Protein AF-F7UWK6-F1 (afdb_monomer)

Structure (mmCIF, N/CA/C/O backbone):
data_AF-F7UWK6-F1
#
_entry.id   AF-F7UWK6-F1
#
loop_
_atom_site.group_PDB
_atom_site.id
_atom_site.type_symbol
_atom_site.label_atom_id
_atom_site.label_alt_id
_atom_site.label_comp_id
_atom_site.label_asym_id
_atom_site.label_entity_id
_atom_site.label_seq_id
_atom_site.pdbx_PDB_ins_code
_atom_site.Cartn_x
_atom_site.Cartn_y
_atom_site.Cartn_z
_atom_site.occupancy
_atom_site.B_iso_or_equiv
_atom_site.auth_seq_id
_atom_site.auth_comp_id
_atom_site.auth_asym_id
_atom_site.auth_atom_id
_atom_site.pdbx_PDB_model_num
ATOM 1 N N . MET A 1 1 ? -4.252 10.722 0.947 1.00 64.25 1 MET A N 1
ATOM 2 C CA . MET A 1 1 ? -5.265 10.725 -0.145 1.00 64.25 1 MET A CA 1
ATOM 3 C C . MET A 1 1 ? -5.080 9.574 -1.149 1.00 64.25 1 MET A C 1
ATOM 5 O O . MET A 1 1 ? -6.068 8.918 -1.461 1.00 64.25 1 MET A O 1
ATOM 9 N N . LEU A 1 2 ? -3.853 9.268 -1.605 1.00 82.62 2 LEU A N 1
ATOM 10 C CA . LEU A 1 2 ? -3.599 8.208 -2.602 1.00 82.62 2 LEU A CA 1
ATOM 11 C C . LEU A 1 2 ? -3.843 6.782 -2.069 1.00 82.62 2 LEU A C 1
ATOM 13 O O . LEU A 1 2 ? -4.612 6.039 -2.662 1.00 82.62 2 LEU A O 1
ATOM 17 N N . ILE A 1 3 ? -3.315 6.452 -0.884 1.00 88.56 3 ILE A N 1
ATOM 18 C CA . ILE A 1 3 ? -3.488 5.136 -0.229 1.00 88.56 3 ILE A CA 1
ATOM 19 C C . ILE A 1 3 ? -4.971 4.771 -0.057 1.00 88.56 3 ILE A C 1
ATOM 21 O O . ILE A 1 3 ? -5.397 3.671 -0.405 1.00 88.56 3 ILE A O 1
ATOM 25 N N . ARG A 1 4 ? -5.781 5.721 0.428 1.00 92.12 4 ARG A N 1
ATOM 26 C CA . ARG A 1 4 ? -7.226 5.524 0.605 1.00 92.12 4 ARG A CA 1
ATOM 27 C C . ARG A 1 4 ? -7.916 5.219 -0.722 1.00 92.12 4 ARG A C 1
ATOM 29 O O . ARG A 1 4 ? -8.754 4.327 -0.783 1.00 92.12 4 ARG A O 1
ATOM 36 N N . ARG A 1 5 ? -7.574 5.962 -1.779 1.00 90.75 5 ARG A N 1
ATOM 37 C CA . ARG A 1 5 ? -8.120 5.738 -3.122 1.00 90.75 5 ARG A CA 1
ATOM 38 C C . ARG A 1 5 ? -7.736 4.351 -3.637 1.00 90.75 5 ARG A C 1
ATOM 40 O O . ARG A 1 5 ? -8.615 3.629 -4.088 1.00 90.75 5 ARG A O 1
ATOM 47 N N . SER A 1 6 ? -6.472 3.960 -3.495 1.00 91.00 6 SER A N 1
ATOM 48 C CA . SER A 1 6 ? -5.976 2.633 -3.870 1.00 91.00 6 SER A CA 1
ATOM 49 C C . SER A 1 6 ? -6.747 1.513 -3.167 1.00 91.00 6 SER A C 1
ATOM 51 O O . SER A 1 6 ? -7.257 0.614 -3.830 1.00 91.00 6 SER A O 1
ATOM 53 N N . ARG A 1 7 ? -6.945 1.611 -1.846 1.00 93.94 7 ARG A N 1
ATOM 54 C CA . ARG A 1 7 ? -7.748 0.641 -1.085 1.00 93.94 7 ARG A CA 1
ATOM 55 C C . ARG A 1 7 ? -9.182 0.524 -1.611 1.00 93.94 7 ARG A C 1
ATOM 57 O O . ARG A 1 7 ? -9.702 -0.580 -1.745 1.00 93.94 7 ARG A O 1
ATOM 64 N N . LEU A 1 8 ? -9.825 1.657 -1.896 1.00 94.06 8 LEU A N 1
ATOM 65 C CA . LEU A 1 8 ? -11.197 1.675 -2.408 1.00 94.06 8 LEU A CA 1
ATOM 66 C C . LEU A 1 8 ? -11.296 1.104 -3.829 1.00 94.06 8 LEU A C 1
ATOM 68 O O . LEU A 1 8 ? -12.274 0.423 -4.124 1.00 94.06 8 LEU A O 1
ATOM 72 N N . ASN A 1 9 ? -10.293 1.341 -4.677 1.00 93.31 9 ASN A N 1
ATOM 73 C CA . ASN A 1 9 ? -10.216 0.774 -6.027 1.00 93.31 9 ASN A CA 1
ATOM 74 C C . ASN A 1 9 ? -10.047 -0.750 -6.004 1.00 93.31 9 ASN A C 1
ATOM 76 O O . ASN A 1 9 ? -10.593 -1.433 -6.861 1.00 93.31 9 ASN A O 1
ATOM 80 N N . LEU A 1 10 ? -9.358 -1.279 -4.991 1.00 93.25 10 LEU A N 1
ATOM 81 C CA . LEU A 1 10 ? -9.261 -2.718 -4.731 1.00 93.25 10 LEU A CA 1
ATOM 82 C C . LEU A 1 10 ? -10.560 -3.322 -4.153 1.00 93.25 10 LEU A C 1
ATOM 84 O O . LEU A 1 10 ? -10.620 -4.517 -3.893 1.00 93.25 10 LEU A O 1
ATOM 88 N N . GLY A 1 11 ? -11.600 -2.512 -3.920 1.00 96.00 11 GLY A N 1
ATOM 89 C CA . GLY A 1 11 ? -12.905 -2.965 -3.428 1.00 96.00 11 GLY A CA 1
ATOM 90 C C . GLY A 1 11 ? -13.050 -2.999 -1.903 1.00 96.00 11 GLY A C 1
ATOM 91 O O . GLY A 1 11 ? -14.152 -3.211 -1.394 1.00 96.00 11 GLY A O 1
ATOM 92 N N . TYR A 1 12 ? -11.992 -2.714 -1.142 1.00 95.94 12 TYR A N 1
ATOM 93 C CA . TYR A 1 12 ? -12.043 -2.763 0.319 1.00 95.94 12 TYR A CA 1
ATOM 94 C C . TYR A 1 12 ? -12.680 -1.499 0.895 1.00 95.94 12 TYR A C 1
ATOM 96 O O . TYR A 1 12 ? -12.050 -0.445 0.984 1.00 95.94 12 TYR A O 1
ATOM 104 N N . ARG A 1 13 ? -13.937 -1.588 1.342 1.00 94.50 13 ARG A N 1
ATOM 105 C CA . ARG A 1 13 ? -14.641 -0.457 1.980 1.00 94.50 13 ARG A CA 1
ATOM 106 C C . ARG A 1 13 ? -14.220 -0.247 3.433 1.00 94.50 13 ARG A C 1
ATOM 108 O O . ARG A 1 13 ? -14.048 0.904 3.845 1.00 94.50 13 ARG A O 1
ATOM 115 N N . LYS A 1 14 ? -13.999 -1.333 4.177 1.00 95.44 14 LYS A N 1
ATOM 116 C CA . LYS A 1 14 ? -13.558 -1.310 5.579 1.00 95.44 14 LYS A CA 1
ATOM 117 C C . LYS A 1 14 ? -12.037 -1.408 5.676 1.00 95.44 14 LYS A C 1
ATOM 119 O O . LYS A 1 14 ? -11.399 -2.066 4.856 1.00 95.44 14 LYS A O 1
ATOM 124 N N . ALA A 1 15 ? -11.466 -0.739 6.675 1.00 95.00 15 ALA A N 1
ATOM 125 C CA . ALA A 1 15 ? -10.030 -0.791 6.933 1.00 95.00 15 ALA A CA 1
ATOM 126 C C . ALA A 1 15 ? -9.616 -2.169 7.463 1.00 95.00 15 ALA A C 1
ATOM 128 O O . ALA A 1 15 ? -8.577 -2.684 7.068 1.00 95.00 15 ALA A O 1
ATOM 129 N N . GLU A 1 16 ? -10.453 -2.782 8.303 1.00 96.56 16 GLU A N 1
ATOM 130 C CA . GLU A 1 16 ? -10.223 -4.101 8.895 1.00 96.56 16 GLU A CA 1
ATOM 131 C C . GLU A 1 16 ? -10.037 -5.197 7.841 1.00 96.56 16 GLU A C 1
ATOM 133 O O . GLU A 1 16 ? -9.142 -6.030 7.966 1.00 96.56 16 GLU A O 1
ATOM 138 N N . ASP A 1 17 ? -10.855 -5.179 6.790 1.00 97.50 17 ASP A N 1
ATOM 139 C CA . ASP A 1 17 ? -10.777 -6.170 5.715 1.00 97.50 17 ASP A CA 1
ATOM 140 C C . ASP A 1 17 ? -9.486 -5.989 4.910 1.00 97.50 17 ASP A C 1
ATOM 142 O O . ASP A 1 17 ? -8.818 -6.959 4.560 1.00 97.50 17 ASP A O 1
ATOM 146 N N . PHE A 1 18 ? -9.096 -4.734 4.678 1.00 97.19 18 PHE A N 1
ATOM 147 C CA . PHE A 1 18 ? -7.875 -4.417 3.952 1.00 97.19 18 PHE A CA 1
ATOM 148 C C . PHE A 1 18 ? -6.612 -4.831 4.707 1.00 97.19 18 PHE A C 1
ATOM 150 O O . PHE A 1 18 ? -5.727 -5.429 4.105 1.00 97.19 18 PHE A O 1
ATOM 157 N N . VAL A 1 19 ? -6.514 -4.541 6.011 1.00 97.00 19 VAL A N 1
ATOM 158 C CA . VAL A 1 19 ? -5.315 -4.907 6.786 1.00 97.00 19 VAL A CA 1
ATOM 159 C C . VAL A 1 19 ? -5.147 -6.422 6.888 1.00 97.00 19 VAL A C 1
ATOM 161 O O . VAL A 1 19 ? -4.031 -6.912 6.760 1.00 97.00 19 VAL A O 1
ATOM 164 N N . LYS A 1 20 ? -6.251 -7.172 7.013 1.00 97.44 20 LYS A N 1
ATOM 165 C CA . LYS A 1 20 ? -6.227 -8.642 6.986 1.00 97.44 20 LYS A CA 1
ATOM 166 C C . LYS A 1 20 ? -5.790 -9.182 5.627 1.00 97.44 20 LYS A C 1
ATOM 168 O O . LYS A 1 20 ? -4.987 -10.106 5.564 1.00 97.44 20 LYS A O 1
ATOM 173 N N . ALA A 1 21 ? -6.307 -8.607 4.542 1.00 97.00 21 ALA A N 1
ATOM 174 C CA . ALA A 1 21 ? -5.907 -8.997 3.195 1.00 97.00 21 ALA A CA 1
ATOM 175 C C . ALA A 1 21 ? -4.424 -8.700 2.937 1.00 97.00 21 ALA A C 1
ATOM 177 O O . ALA A 1 21 ? -3.716 -9.550 2.411 1.00 97.00 21 ALA A O 1
ATOM 178 N N . MET A 1 22 ? -3.940 -7.529 3.358 1.00 97.00 22 MET A N 1
ATOM 179 C CA . MET A 1 22 ? -2.531 -7.153 3.241 1.00 97.00 22 MET A CA 1
ATOM 180 C C . MET A 1 22 ? -1.625 -8.133 3.987 1.00 97.00 22 MET A C 1
ATOM 182 O O . MET A 1 22 ? -0.645 -8.603 3.412 1.00 97.00 22 MET A O 1
ATOM 186 N N . GLU A 1 23 ? -1.972 -8.491 5.221 1.00 97.81 23 GLU A N 1
ATOM 187 C CA . GLU A 1 23 ? -1.229 -9.482 5.999 1.00 97.81 23 GLU A CA 1
ATOM 188 C C . GLU A 1 23 ? -1.227 -10.853 5.310 1.00 97.81 23 GLU A C 1
ATOM 190 O O . GLU A 1 23 ? -0.180 -11.481 5.198 1.00 97.81 23 GLU A O 1
ATOM 195 N N . HIS A 1 24 ? -2.365 -11.286 4.764 1.00 97.25 24 HIS A N 1
ATOM 196 C CA . HIS A 1 24 ? -2.469 -12.566 4.066 1.00 97.25 24 HIS A CA 1
ATOM 197 C C . HIS A 1 24 ? -1.669 -12.616 2.754 1.00 97.25 24 HIS A C 1
ATOM 199 O O . HIS A 1 24 ? -1.035 -13.624 2.457 1.00 97.25 24 HIS A O 1
ATOM 205 N N . VAL A 1 25 ? -1.695 -11.538 1.967 1.00 95.81 25 VAL A N 1
ATOM 206 C CA . VAL A 1 25 ? -1.067 -11.483 0.636 1.00 95.81 25 VAL A CA 1
ATOM 207 C C . VAL A 1 25 ? 0.430 -11.193 0.723 1.00 95.81 25 VAL A C 1
ATOM 209 O O . VAL A 1 25 ? 1.208 -11.717 -0.067 1.00 95.81 25 VAL A O 1
ATOM 212 N N . THR A 1 26 ? 0.841 -10.340 1.662 1.00 95.94 26 THR A N 1
ATOM 213 C CA . THR A 1 26 ? 2.208 -9.791 1.704 1.00 95.94 26 THR A CA 1
ATOM 214 C C . THR A 1 26 ? 3.002 -10.219 2.936 1.00 95.94 26 THR A C 1
ATOM 216 O O . THR A 1 26 ? 4.207 -9.994 2.991 1.00 95.94 26 THR A O 1
ATOM 219 N N . GLY A 1 27 ? 2.343 -10.784 3.953 1.00 96.12 27 GLY A N 1
ATOM 220 C CA . GLY A 1 27 ? 2.936 -11.037 5.268 1.00 96.12 27 GLY A CA 1
ATOM 221 C C . GLY A 1 27 ? 3.143 -9.776 6.117 1.00 96.12 27 GLY A C 1
ATOM 222 O O . GLY A 1 27 ? 3.584 -9.876 7.261 1.00 96.12 27 GLY A O 1
ATOM 223 N N . PHE A 1 28 ? 2.838 -8.582 5.597 1.00 96.56 28 PHE A N 1
ATOM 224 C CA . PHE A 1 28 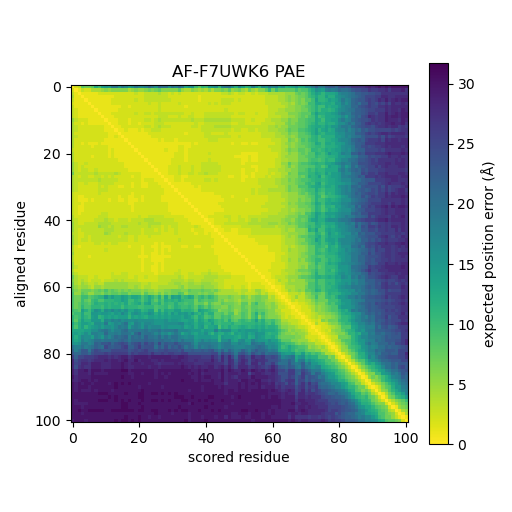? 3.000 -7.331 6.331 1.00 96.56 28 PHE A CA 1
ATOM 225 C C . PHE A 1 28 ? 1.775 -7.037 7.201 1.00 96.56 28 PHE A C 1
ATOM 227 O O . PHE A 1 28 ? 0.681 -6.777 6.698 1.00 96.56 28 PHE A O 1
ATOM 234 N N . SER A 1 29 ? 1.979 -7.032 8.517 1.00 96.88 29 SER A N 1
ATOM 235 C CA . SER A 1 29 ? 0.935 -6.725 9.493 1.00 96.88 29 SER A CA 1
ATOM 236 C C . SER A 1 29 ? 0.920 -5.235 9.843 1.00 96.88 29 SER A C 1
ATOM 238 O O . SER A 1 29 ? 1.957 -4.630 10.132 1.00 96.88 29 SER A O 1
ATOM 240 N N . ILE A 1 30 ? -0.267 -4.626 9.843 1.00 95.94 30 ILE A N 1
ATOM 241 C CA . ILE A 1 30 ? -0.474 -3.230 10.242 1.00 95.94 30 ILE A CA 1
ATOM 242 C C . ILE A 1 30 ? -1.815 -3.061 10.952 1.00 95.94 30 ILE A C 1
ATOM 244 O O . ILE A 1 30 ? -2.829 -3.638 10.565 1.00 95.94 30 ILE A O 1
ATOM 248 N N . SER A 1 31 ? -1.850 -2.220 11.986 1.00 97.12 31 SER A N 1
ATOM 249 C CA . SER A 1 31 ? -3.108 -1.894 12.656 1.00 97.12 31 SER A CA 1
ATOM 250 C C . SER A 1 31 ? -3.986 -0.971 11.805 1.00 97.12 31 SER A C 1
ATOM 252 O O . SER A 1 31 ? -3.497 -0.088 11.094 1.00 97.12 31 SER A O 1
ATOM 254 N N . LYS A 1 32 ? -5.310 -1.109 11.941 1.00 96.25 32 LYS A N 1
ATOM 255 C CA . LYS A 1 32 ? -6.281 -0.220 11.280 1.00 96.25 32 LYS A CA 1
ATOM 256 C C . LYS A 1 32 ? -6.057 1.262 11.598 1.00 96.25 32 LYS A C 1
ATOM 258 O O . LYS A 1 32 ? -6.202 2.107 10.722 1.00 96.25 32 LYS A O 1
ATOM 263 N N . ASP A 1 33 ? -5.646 1.574 12.826 1.00 96.69 33 ASP A N 1
ATOM 264 C CA . ASP A 1 33 ? -5.407 2.953 13.254 1.00 96.69 33 ASP A CA 1
ATOM 265 C C . ASP A 1 33 ? -4.179 3.536 12.556 1.00 96.69 33 ASP A C 1
ATOM 267 O O . ASP A 1 33 ? -4.201 4.680 12.103 1.00 96.69 33 ASP A O 1
ATOM 271 N N . SER A 1 34 ? -3.121 2.731 12.402 1.00 96.00 34 SER A N 1
ATOM 272 C CA . SER A 1 34 ? -1.951 3.116 11.611 1.00 96.00 34 SER A CA 1
ATOM 273 C C . SER A 1 34 ? -2.326 3.323 10.147 1.00 96.00 34 SER A C 1
ATOM 275 O O . SER A 1 34 ? -1.956 4.346 9.577 1.00 96.00 34 SER A O 1
ATOM 277 N N . LEU A 1 35 ? -3.137 2.436 9.557 1.00 96.06 35 LEU A N 1
ATOM 278 C CA . LEU A 1 35 ? -3.648 2.634 8.200 1.00 96.06 35 LEU A CA 1
ATOM 279 C C . LEU A 1 35 ? -4.419 3.958 8.070 1.00 96.06 35 LEU A C 1
ATOM 281 O O . LEU A 1 35 ? -4.169 4.716 7.136 1.00 96.06 35 LEU A O 1
ATOM 285 N N . TYR A 1 36 ? -5.309 4.291 9.008 1.00 95.50 36 TYR A N 1
ATOM 286 C CA . TYR A 1 36 ? -6.039 5.562 8.966 1.00 95.50 36 TYR A CA 1
ATOM 287 C C . TYR A 1 36 ? -5.128 6.787 9.092 1.00 95.50 36 TYR A C 1
ATOM 289 O O . TYR A 1 36 ? -5.336 7.791 8.399 1.00 95.50 36 TYR A O 1
ATOM 297 N N . ARG A 1 37 ? -4.092 6.724 9.936 1.00 95.25 37 ARG A N 1
ATOM 298 C CA . ARG A 1 37 ? -3.086 7.793 10.019 1.00 95.25 37 ARG A CA 1
ATOM 299 C C . ARG A 1 37 ? -2.323 7.955 8.704 1.00 95.25 37 ARG A C 1
ATOM 301 O O . ARG A 1 37 ? -2.145 9.086 8.259 1.00 95.25 37 ARG A O 1
ATOM 308 N N . LEU A 1 38 ? -1.952 6.854 8.049 1.00 93.69 38 LEU A N 1
ATOM 309 C CA . LEU A 1 38 ? -1.330 6.874 6.720 1.00 93.69 38 LEU A CA 1
ATOM 310 C C . LEU A 1 38 ? -2.277 7.460 5.656 1.00 93.69 38 LEU A C 1
ATOM 312 O O . LEU A 1 38 ? -1.884 8.327 4.878 1.00 93.69 38 LEU A O 1
ATOM 316 N N . GLU A 1 39 ? -3.553 7.060 5.641 1.00 92.88 39 GLU A N 1
ATOM 317 C CA . GLU A 1 39 ? -4.547 7.560 4.675 1.00 92.88 39 GLU A CA 1
ATOM 318 C C . GLU A 1 39 ? -4.747 9.082 4.750 1.00 92.88 39 GLU A C 1
ATOM 320 O O . GLU A 1 39 ? -4.918 9.742 3.713 1.00 92.88 39 GLU A O 1
ATOM 325 N N . THR A 1 40 ? -4.725 9.613 5.976 1.00 92.81 40 THR A N 1
ATOM 326 C CA . THR A 1 40 ? -4.915 11.036 6.303 1.00 92.81 40 THR A CA 1
ATOM 327 C C . THR A 1 40 ? -3.627 11.858 6.237 1.00 92.81 40 THR A C 1
ATOM 329 O O . THR A 1 40 ? -3.690 13.072 6.396 1.00 92.81 40 THR A O 1
ATOM 332 N N . GLY A 1 41 ? -2.475 11.228 5.978 1.00 89.50 41 GLY A N 1
ATOM 333 C CA . GLY A 1 41 ? -1.174 11.903 5.925 1.00 89.50 41 GLY A CA 1
ATOM 334 C C . GLY A 1 41 ? -0.617 12.306 7.295 1.00 89.50 41 GLY A C 1
ATOM 335 O O . GLY A 1 41 ? 0.333 13.073 7.363 1.00 89.50 41 GLY A O 1
ATOM 336 N N . LYS A 1 42 ? -1.189 11.793 8.391 1.00 92.94 42 LYS A N 1
ATOM 337 C CA . LYS A 1 42 ? -0.720 12.038 9.767 1.00 92.94 42 LYS A CA 1
ATOM 338 C C . LYS A 1 42 ? 0.460 11.153 10.174 1.00 92.94 42 LYS A C 1
ATOM 340 O O . LYS A 1 42 ? 0.994 11.308 11.266 1.00 92.94 42 LYS A O 1
ATOM 345 N N . GLN A 1 43 ? 0.822 10.189 9.336 1.00 92.44 43 GLN A N 1
ATOM 346 C CA . GLN A 1 43 ? 1.936 9.278 9.552 1.00 92.44 43 GLN A CA 1
ATOM 347 C C . GLN A 1 43 ? 2.675 9.077 8.230 1.00 92.44 43 GLN A C 1
ATOM 349 O O . GLN A 1 43 ? 2.043 8.939 7.181 1.00 92.44 43 GLN A O 1
ATOM 354 N N . THR A 1 44 ? 4.004 9.041 8.294 1.00 90.50 44 THR A N 1
ATOM 355 C CA . THR A 1 44 ? 4.857 8.718 7.147 1.00 90.50 44 THR A CA 1
ATOM 356 C C . THR A 1 44 ? 4.855 7.202 6.913 1.00 90.50 44 THR A C 1
ATOM 358 O O . THR A 1 44 ? 5.065 6.448 7.870 1.00 90.50 44 THR A O 1
ATOM 361 N N . PRO A 1 45 ? 4.606 6.722 5.680 1.00 90.12 45 PRO A N 1
ATOM 362 C CA . PRO A 1 45 ? 4.677 5.299 5.362 1.00 90.12 45 PRO A CA 1
ATOM 363 C C . PRO A 1 45 ? 6.112 4.779 5.469 1.00 90.12 45 PRO A C 1
ATOM 365 O O . PRO A 1 45 ? 7.057 5.429 5.030 1.00 90.12 45 PRO A O 1
ATOM 368 N N . SER A 1 46 ? 6.271 3.587 6.042 1.00 91.56 46 SER A N 1
ATOM 369 C CA . SER A 1 46 ? 7.550 2.877 6.019 1.00 91.56 46 SER A CA 1
ATOM 370 C C . SER A 1 46 ? 7.795 2.244 4.648 1.00 91.56 46 SER A C 1
ATOM 372 O O . SER A 1 46 ? 6.855 1.992 3.892 1.00 91.56 46 SER A O 1
ATOM 374 N N . VAL A 1 47 ? 9.054 1.916 4.348 1.00 89.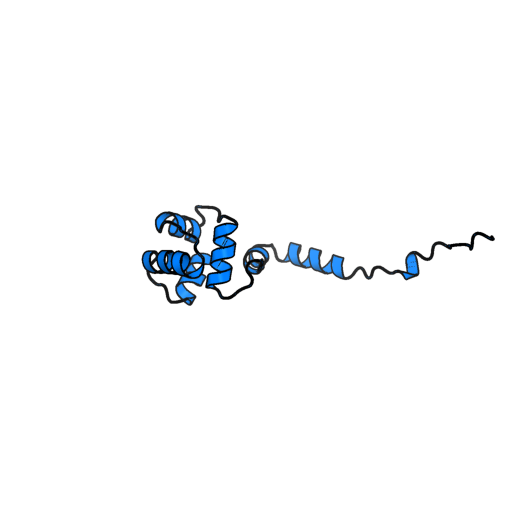69 47 VAL A N 1
ATOM 375 C CA . VAL A 1 47 ? 9.426 1.204 3.112 1.00 89.69 47 VAL A CA 1
ATOM 376 C C . VAL A 1 47 ? 8.678 -0.127 2.988 1.00 89.69 47 VAL A C 1
ATOM 378 O O . VAL A 1 47 ? 8.106 -0.406 1.940 1.00 89.69 47 VAL A O 1
ATOM 381 N N . ASN A 1 48 ? 8.578 -0.898 4.075 1.00 92.88 48 ASN A N 1
ATOM 382 C CA . ASN A 1 48 ? 7.850 -2.172 4.077 1.00 92.88 48 ASN A CA 1
ATOM 383 C C . ASN A 1 48 ? 6.363 -1.997 3.740 1.00 92.88 48 ASN A C 1
ATOM 385 O O . ASN A 1 48 ? 5.807 -2.800 2.997 1.00 92.88 48 ASN A O 1
ATOM 389 N N . PHE A 1 49 ? 5.727 -0.929 4.236 1.00 93.56 49 PHE A N 1
ATOM 390 C CA . PHE A 1 49 ? 4.346 -0.619 3.871 1.00 93.56 49 PHE A CA 1
ATOM 391 C C . PHE A 1 49 ? 4.224 -0.257 2.386 1.00 93.56 49 PHE A C 1
ATOM 393 O O . PHE A 1 49 ? 3.285 -0.702 1.732 1.00 93.56 49 PHE A O 1
ATOM 400 N N . MET A 1 50 ? 5.160 0.527 1.841 1.00 91.62 50 MET A N 1
ATOM 401 C CA . MET A 1 50 ? 5.154 0.881 0.415 1.00 91.62 50 MET A CA 1
ATOM 402 C C . MET A 1 50 ? 5.301 -0.361 -0.472 1.00 91.62 50 MET A C 1
ATOM 404 O O . MET A 1 50 ? 4.516 -0.541 -1.398 1.00 91.62 50 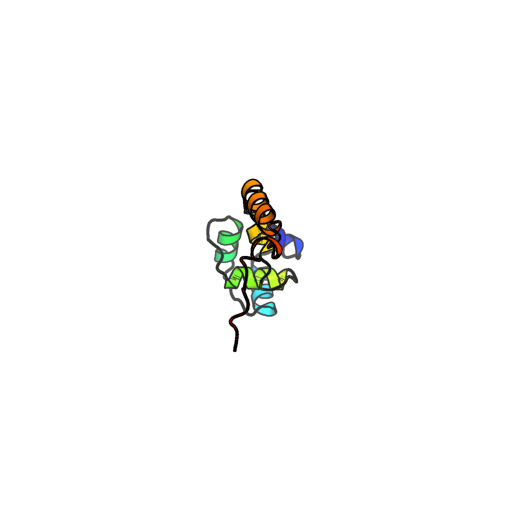MET A O 1
ATOM 408 N N . ILE A 1 51 ? 6.219 -1.266 -0.127 1.00 92.62 51 ILE A N 1
ATOM 409 C CA . ILE A 1 51 ? 6.391 -2.549 -0.822 1.00 92.62 51 ILE A CA 1
ATOM 410 C C . ILE A 1 51 ? 5.108 -3.387 -0.747 1.00 92.62 51 ILE A C 1
ATOM 412 O O . ILE A 1 51 ? 4.626 -3.873 -1.769 1.00 92.62 51 ILE A O 1
ATOM 416 N N . ALA A 1 52 ? 4.516 -3.524 0.444 1.00 94.38 52 ALA A N 1
ATOM 417 C CA . ALA A 1 52 ? 3.271 -4.268 0.621 1.00 94.38 52 ALA A CA 1
ATOM 418 C C . ALA A 1 52 ? 2.120 -3.664 -0.204 1.00 94.38 52 ALA A C 1
ATOM 420 O O . ALA A 1 52 ? 1.353 -4.391 -0.831 1.00 94.38 52 ALA A O 1
ATOM 421 N N . MET A 1 53 ? 2.018 -2.333 -0.259 1.00 92.69 53 MET A N 1
ATOM 422 C CA . MET A 1 53 ? 1.046 -1.641 -1.108 1.00 92.69 53 MET A CA 1
ATOM 423 C C . MET A 1 53 ? 1.263 -1.925 -2.595 1.00 92.69 53 MET A C 1
ATOM 425 O O . MET A 1 53 ? 0.284 -2.168 -3.297 1.00 92.69 53 MET A O 1
ATOM 429 N N . ASN A 1 54 ? 2.510 -1.925 -3.070 1.00 92.25 54 ASN A N 1
ATOM 430 C CA . ASN A 1 54 ? 2.824 -2.241 -4.463 1.00 92.25 54 ASN A CA 1
ATOM 431 C C . ASN A 1 54 ? 2.389 -3.666 -4.820 1.00 92.25 54 ASN A C 1
ATOM 433 O O . ASN A 1 54 ? 1.699 -3.861 -5.818 1.00 92.25 54 ASN A O 1
ATOM 437 N N . ILE A 1 55 ? 2.687 -4.641 -3.957 1.00 93.56 55 ILE A N 1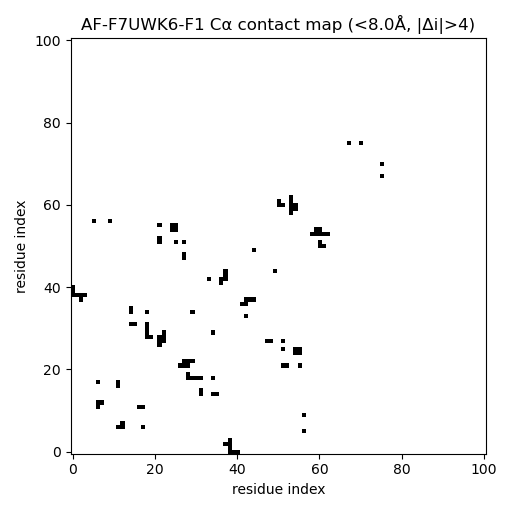
ATOM 438 C CA . ILE A 1 55 ? 2.250 -6.032 -4.145 1.00 93.56 55 ILE A CA 1
ATOM 439 C C . ILE A 1 55 ? 0.716 -6.117 -4.185 1.00 93.56 55 ILE A C 1
ATOM 441 O O . ILE A 1 55 ? 0.157 -6.743 -5.082 1.00 93.56 55 ILE A O 1
ATOM 445 N N . MET A 1 56 ? 0.018 -5.435 -3.270 1.00 93.69 56 MET A N 1
ATOM 446 C CA . MET A 1 56 ? -1.454 -5.384 -3.252 1.00 93.69 56 MET A CA 1
ATOM 447 C C . MET A 1 56 ? -2.056 -4.775 -4.526 1.00 93.69 56 MET A C 1
ATOM 449 O O . MET A 1 56 ? -3.189 -5.093 -4.882 1.00 93.69 56 MET A O 1
ATOM 453 N N . LEU A 1 57 ? -1.319 -3.893 -5.202 1.00 91.19 57 LEU A N 1
ATOM 454 C CA . LEU A 1 57 ? -1.712 -3.260 -6.461 1.00 91.19 57 LEU A CA 1
ATOM 455 C C . LEU A 1 57 ? -1.241 -4.032 -7.698 1.00 91.19 57 LEU A C 1
ATOM 457 O O . LEU A 1 57 ? -1.455 -3.562 -8.814 1.00 91.19 57 LEU A O 1
ATOM 461 N N . ASN A 1 58 ? -0.640 -5.210 -7.508 1.00 91.50 58 ASN A N 1
ATOM 462 C CA . ASN A 1 58 ? -0.042 -6.015 -8.569 1.00 91.50 58 ASN A CA 1
ATOM 463 C C . ASN A 1 58 ? 1.044 -5.249 -9.356 1.00 91.50 58 ASN A C 1
ATOM 465 O O . ASN A 1 58 ? 1.160 -5.380 -10.574 1.00 91.50 58 ASN A O 1
ATOM 469 N N . LEU A 1 59 ? 1.813 -4.421 -8.644 1.00 89.81 59 LEU A N 1
ATOM 470 C CA . LEU A 1 59 ? 2.964 -3.670 -9.145 1.00 89.81 59 LEU A CA 1
ATOM 471 C C . LEU A 1 59 ? 4.274 -4.337 -8.708 1.00 89.81 59 LEU A C 1
ATOM 473 O O . LEU A 1 59 ? 4.296 -5.175 -7.803 1.00 89.81 59 LEU A O 1
ATOM 477 N N . SER A 1 60 ? 5.391 -3.929 -9.321 1.00 91.00 60 SER A N 1
ATOM 478 C CA . SER A 1 60 ? 6.716 -4.345 -8.848 1.00 91.00 60 SER A CA 1
ATOM 479 C C . SER A 1 60 ? 6.933 -3.876 -7.399 1.00 91.00 60 SER A C 1
ATOM 481 O O . SER A 1 60 ? 6.622 -2.726 -7.087 1.00 91.00 60 SER A O 1
ATOM 483 N N . PRO A 1 61 ? 7.532 -4.689 -6.508 1.00 86.94 61 PRO A N 1
ATOM 484 C CA . PRO A 1 61 ? 7.920 -4.251 -5.164 1.00 86.94 61 PRO A CA 1
ATOM 485 C C . PRO A 1 61 ? 8.754 -2.963 -5.157 1.00 86.94 61 PRO A C 1
ATOM 487 O O . PRO A 1 61 ? 8.635 -2.156 -4.239 1.00 86.94 61 PRO A O 1
ATOM 490 N N . THR A 1 62 ? 9.562 -2.763 -6.200 1.00 86.12 62 THR A N 1
ATOM 491 C CA . THR A 1 62 ? 10.434 -1.597 -6.393 1.00 86.12 62 THR A CA 1
ATOM 492 C C . THR A 1 62 ? 9.787 -0.467 -7.195 1.00 86.12 62 THR A C 1
ATOM 494 O O . THR A 1 62 ? 10.475 0.481 -7.565 1.00 86.12 62 THR A O 1
ATOM 497 N N . ASP A 1 63 ? 8.489 -0.558 -7.493 1.00 83.38 63 ASP A N 1
ATOM 498 C CA . ASP A 1 63 ? 7.773 0.484 -8.220 1.00 83.38 63 ASP A CA 1
ATOM 499 C C . ASP A 1 63 ? 7.728 1.779 -7.390 1.00 83.38 63 ASP A C 1
ATOM 501 O O . ASP A 1 63 ? 7.127 1.849 -6.313 1.00 83.38 63 ASP A O 1
ATOM 505 N N . CYS A 1 64 ? 8.391 2.812 -7.906 1.00 76.38 64 CYS A N 1
ATOM 506 C CA . CYS A 1 64 ? 8.465 4.137 -7.302 1.00 76.38 64 CYS A CA 1
ATOM 507 C C . CYS A 1 64 ? 7.478 5.130 -7.929 1.00 76.38 64 CYS A C 1
ATOM 509 O O . CYS A 1 64 ? 7.507 6.302 -7.561 1.00 76.38 64 CYS A O 1
ATOM 511 N N . SER A 1 65 ? 6.570 4.701 -8.812 1.00 73.50 65 SER A N 1
ATOM 512 C CA . SER A 1 65 ? 5.593 5.579 -9.474 1.00 73.50 65 SER A CA 1
ATOM 513 C C . SER A 1 65 ? 4.766 6.399 -8.478 1.00 73.50 65 SER A C 1
ATOM 515 O O . SER A 1 65 ? 4.473 7.572 -8.712 1.00 73.50 65 SER A O 1
ATOM 517 N N . MET A 1 66 ? 4.446 5.832 -7.308 1.00 66.56 66 MET A N 1
ATOM 518 C CA . MET A 1 66 ? 3.779 6.563 -6.225 1.00 66.56 66 MET A CA 1
ATOM 519 C C . MET A 1 66 ? 4.613 7.715 -5.651 1.00 66.56 66 MET A C 1
ATOM 521 O O . MET A 1 66 ? 4.043 8.736 -5.262 1.00 66.56 66 MET A O 1
ATOM 525 N N . VAL A 1 67 ? 5.938 7.573 -5.614 1.00 68.56 67 VAL A N 1
ATOM 526 C CA . VAL A 1 67 ? 6.872 8.633 -5.210 1.00 68.56 67 VAL A CA 1
ATOM 527 C C . VAL A 1 67 ? 7.026 9.645 -6.339 1.00 68.56 67 VAL A C 1
ATOM 529 O O . VAL A 1 67 ? 6.948 10.844 -6.089 1.00 68.56 67 VAL A O 1
ATOM 532 N N . GLU A 1 68 ? 7.155 9.179 -7.581 1.00 68.44 68 GLU A N 1
ATOM 533 C CA . GLU A 1 68 ? 7.289 10.030 -8.768 1.00 68.44 68 GLU A CA 1
ATOM 534 C C . GLU A 1 68 ? 6.092 10.969 -8.956 1.00 68.44 68 GLU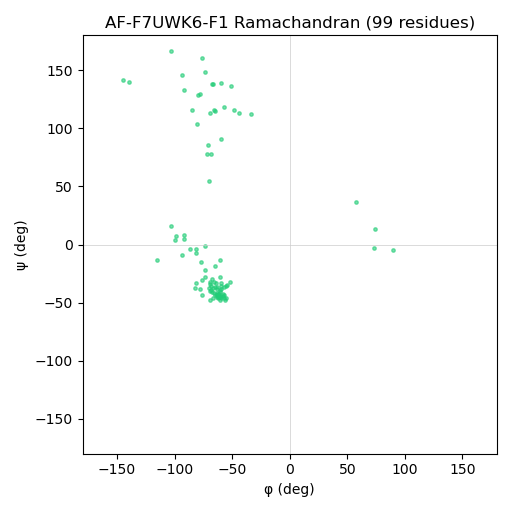 A C 1
ATOM 536 O O . GLU A 1 68 ? 6.275 12.128 -9.317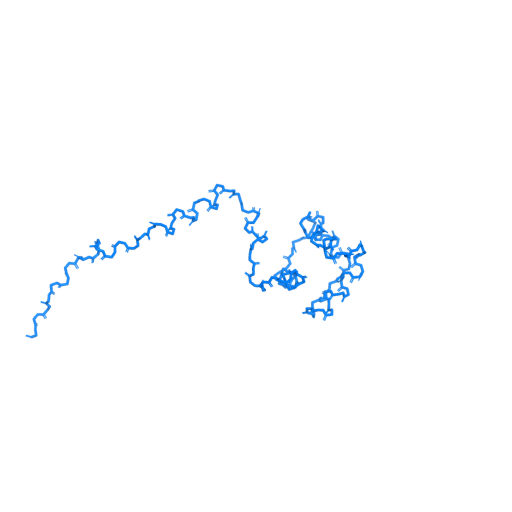 1.00 68.44 68 GLU A O 1
ATOM 541 N N . MET A 1 69 ? 4.875 10.519 -8.629 1.00 63.81 69 MET A N 1
ATOM 542 C CA . MET A 1 69 ? 3.673 11.366 -8.642 1.00 63.81 69 MET A CA 1
ATOM 543 C C . MET A 1 69 ? 3.703 12.506 -7.613 1.00 63.81 69 MET A C 1
ATOM 545 O O . MET A 1 69 ? 2.913 13.444 -7.720 1.00 63.81 69 MET A O 1
ATOM 549 N N . CYS A 1 70 ? 4.565 12.420 -6.598 1.00 64.31 70 CYS A N 1
ATOM 550 C CA . CYS A 1 70 ? 4.728 13.454 -5.579 1.00 64.31 70 CYS A CA 1
ATOM 551 C C . CYS A 1 70 ? 5.857 14.443 -5.911 1.00 64.31 70 CYS A C 1
ATOM 553 O O . CYS A 1 70 ? 5.998 15.447 -5.213 1.00 64.31 70 CYS A O 1
ATOM 555 N N . ILE A 1 71 ? 6.667 14.169 -6.939 1.00 68.81 71 ILE A N 1
ATOM 556 C CA . ILE A 1 71 ? 7.757 15.051 -7.358 1.00 68.81 71 ILE A CA 1
ATOM 557 C C . ILE A 1 71 ? 7.154 16.197 -8.187 1.00 68.81 71 ILE A C 1
ATOM 559 O O . ILE A 1 71 ? 6.400 15.926 -9.127 1.00 68.81 71 ILE A O 1
ATOM 563 N N . PRO A 1 72 ? 7.466 17.472 -7.873 1.00 73.12 72 PRO A N 1
ATOM 564 C CA . PRO A 1 72 ? 7.067 18.602 -8.705 1.00 73.12 72 PRO A CA 1
ATOM 565 C C . PRO A 1 72 ? 7.471 18.367 -10.159 1.00 73.12 72 PRO A C 1
ATOM 567 O O . PRO A 1 72 ? 8.577 17.895 -10.438 1.00 73.12 72 PRO A O 1
ATOM 570 N N . LYS A 1 73 ? 6.570 18.672 -11.095 1.00 69.56 73 LYS A N 1
ATOM 571 C CA . LYS A 1 73 ? 6.780 18.356 -12.512 1.00 69.56 73 LYS A CA 1
ATOM 572 C C . LYS A 1 73 ? 8.075 18.983 -13.036 1.00 69.56 73 LYS A C 1
ATOM 574 O O . LYS A 1 73 ? 8.813 18.328 -13.762 1.00 69.56 73 LYS A O 1
ATOM 579 N N . GLU A 1 74 ? 8.398 20.184 -12.560 1.00 73.81 74 GLU A N 1
ATOM 580 C CA . GLU A 1 74 ? 9.607 20.926 -12.916 1.00 73.81 74 GLU A CA 1
ATOM 581 C C . GLU A 1 74 ? 10.891 20.155 -12.565 1.00 73.81 74 GLU A C 1
ATOM 583 O O . GLU A 1 74 ? 11.891 20.251 -13.268 1.00 73.81 74 GLU A O 1
ATOM 588 N N . TRP A 1 75 ? 10.874 19.362 -11.491 1.00 69.94 75 TRP A N 1
ATOM 589 C CA . TRP A 1 75 ? 12.025 18.567 -11.055 1.00 69.94 75 TRP A CA 1
ATOM 590 C C . TRP A 1 75 ? 12.142 17.259 -11.842 1.00 69.94 75 TRP A C 1
ATOM 592 O O . TRP A 1 75 ? 13.248 16.793 -12.113 1.00 69.94 75 TRP A O 1
ATOM 602 N N . ASN A 1 76 ? 11.007 16.680 -12.239 1.00 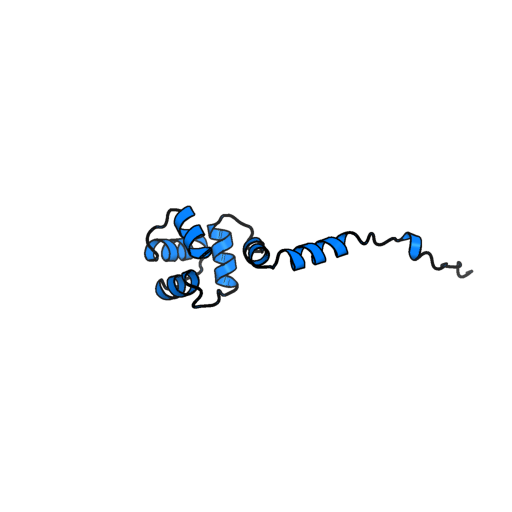68.44 76 ASN A N 1
ATOM 603 C CA . ASN A 1 76 ? 10.977 15.501 -13.103 1.00 68.44 76 ASN A CA 1
ATOM 604 C C . ASN A 1 76 ? 11.451 15.840 -14.532 1.00 68.44 76 ASN A C 1
ATOM 606 O O . ASN A 1 76 ? 12.113 15.039 -15.183 1.00 68.44 76 ASN A O 1
ATOM 610 N N . ASP A 1 77 ? 11.186 17.058 -15.003 1.00 69.06 77 ASP A N 1
ATOM 611 C CA . ASP A 1 77 ? 11.664 17.526 -16.307 1.00 69.06 77 ASP A CA 1
ATOM 612 C C . ASP A 1 77 ? 13.198 17.729 -16.322 1.00 69.06 77 ASP A C 1
ATOM 614 O O . ASP A 1 77 ? 13.857 17.419 -17.317 1.00 69.06 77 ASP A O 1
ATOM 618 N N . LEU A 1 78 ? 13.797 18.145 -15.196 1.00 65.12 78 LEU A N 1
ATOM 619 C CA . LEU A 1 78 ? 15.256 18.268 -15.045 1.00 65.12 78 LEU A CA 1
ATOM 620 C C . LEU A 1 78 ? 15.986 16.917 -15.084 1.00 65.12 78 LEU A C 1
ATOM 622 O O . LEU A 1 78 ? 17.067 16.822 -15.664 1.00 65.12 78 LEU A O 1
ATOM 626 N N . SER A 1 79 ? 15.413 15.859 -14.501 1.00 60.69 79 SER A N 1
ATOM 627 C CA . SER A 1 79 ? 16.037 14.525 -14.517 1.00 60.69 79 SER A CA 1
ATOM 628 C C . SER A 1 79 ? 16.067 13.915 -15.925 1.00 60.69 79 SER A C 1
ATOM 630 O O . SER A 1 79 ? 16.995 13.184 -16.268 1.00 60.69 79 SER A O 1
ATOM 632 N N . ARG A 1 80 ? 15.090 14.263 -16.771 1.00 56.75 80 ARG A N 1
ATOM 633 C CA . ARG A 1 80 ? 14.995 13.800 -18.164 1.00 56.75 80 ARG A CA 1
ATOM 634 C C . ARG A 1 80 ? 15.973 14.503 -19.102 1.00 56.75 80 ARG A C 1
ATOM 636 O O . ARG A 1 80 ? 16.446 13.870 -20.041 1.00 56.75 80 ARG A O 1
ATOM 643 N N . LEU A 1 81 ? 16.321 15.763 -18.832 1.00 54.16 81 LEU A N 1
ATOM 644 C CA . LEU A 1 81 ? 17.340 16.500 -19.592 1.00 54.16 81 LEU A CA 1
ATOM 645 C C . LEU A 1 81 ? 18.731 15.851 -19.471 1.00 54.16 81 LEU A C 1
ATOM 647 O O . LEU A 1 81 ? 19.446 15.756 -20.468 1.00 54.16 81 LEU A O 1
ATOM 651 N N . ASN A 1 82 ? 19.082 15.310 -18.300 1.00 49.62 82 ASN A N 1
ATOM 652 C CA . ASN A 1 82 ? 20.390 14.679 -18.075 1.00 49.62 82 ASN A CA 1
ATOM 653 C C . ASN A 1 82 ? 20.566 13.308 -18.748 1.00 49.62 82 ASN A C 1
ATOM 655 O O . ASN A 1 82 ? 21.698 12.918 -19.013 1.00 49.62 82 ASN A O 1
ATOM 659 N N . ASN A 1 83 ? 19.484 12.599 -19.082 1.00 48.44 83 ASN A N 1
ATOM 660 C CA . ASN A 1 83 ? 19.573 11.334 -19.827 1.00 48.44 83 ASN A CA 1
ATOM 661 C C . ASN A 1 83 ? 19.734 11.539 -21.345 1.00 48.44 83 ASN A C 1
ATOM 663 O O . ASN A 1 83 ? 19.875 10.562 -22.072 1.00 48.44 83 ASN A O 1
ATOM 667 N N . SER A 1 84 ? 19.700 12.792 -21.819 1.00 48.59 84 SER A N 1
ATOM 668 C CA . SER A 1 84 ? 19.992 13.168 -23.212 1.00 48.59 84 SER A CA 1
ATOM 669 C C . SER A 1 84 ? 21.404 13.717 -23.416 1.00 48.59 84 SER A C 1
ATOM 671 O O . SER A 1 84 ? 21.760 14.104 -24.527 1.00 48.59 84 SER A O 1
ATOM 673 N N . HIS A 1 85 ? 22.243 13.727 -22.373 1.00 46.44 85 HIS A N 1
ATOM 674 C CA . HIS A 1 85 ? 23.675 13.675 -22.620 1.00 46.44 85 HIS A CA 1
ATOM 675 C C . HIS A 1 85 ? 23.990 12.267 -23.107 1.00 46.44 85 HIS A C 1
ATOM 677 O O . HIS A 1 85 ? 24.363 11.387 -22.332 1.00 46.44 85 HIS A O 1
ATOM 683 N N . ASP A 1 86 ? 23.824 12.087 -24.421 1.00 49.44 86 ASP A N 1
ATOM 684 C CA . ASP A 1 86 ? 24.738 11.270 -25.199 1.00 49.44 86 ASP A CA 1
ATOM 685 C C . ASP A 1 86 ? 26.114 11.466 -24.565 1.00 49.44 86 ASP A C 1
ATOM 687 O O . ASP A 1 86 ? 26.661 12.576 -24.541 1.00 49.44 86 ASP A O 1
ATOM 691 N N . PHE A 1 87 ? 26.635 10.408 -23.947 1.00 49.19 87 PHE A N 1
ATOM 692 C CA . PHE A 1 87 ? 28.064 10.309 -23.741 1.00 49.19 87 PHE A CA 1
ATOM 693 C C . PHE A 1 87 ? 28.629 10.335 -25.151 1.00 49.19 87 PHE A C 1
ATOM 695 O O . PHE A 1 87 ? 28.683 9.315 -25.829 1.00 49.19 87 PHE A O 1
ATOM 702 N N . ASP A 1 88 ? 28.932 11.544 -25.606 1.00 52.72 88 ASP A N 1
ATOM 703 C CA . ASP A 1 88 ? 29.511 11.849 -26.894 1.00 52.72 88 ASP A CA 1
ATOM 704 C C . ASP A 1 88 ? 30.932 11.283 -26.828 1.00 52.72 88 ASP A C 1
ATOM 706 O O . ASP A 1 88 ? 31.907 11.968 -26.513 1.00 52.72 88 ASP A O 1
ATOM 710 N N . THR A 1 89 ? 31.037 9.960 -26.979 1.00 51.75 89 THR A N 1
ATOM 711 C CA . THR A 1 89 ? 32.283 9.194 -26.908 1.00 51.75 89 THR A CA 1
ATOM 712 C C . THR A 1 89 ? 33.266 9.646 -27.982 1.00 51.75 89 T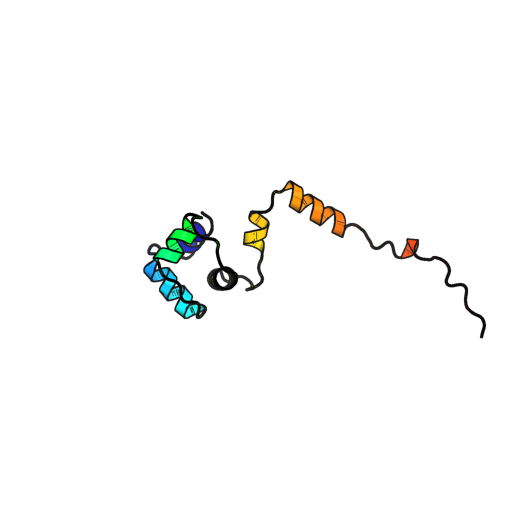HR A C 1
ATOM 714 O O . THR A 1 89 ? 34.453 9.356 -27.879 1.00 51.75 89 THR A O 1
ATOM 717 N N . GLU A 1 90 ? 32.811 10.429 -28.964 1.00 49.62 90 GLU A N 1
ATOM 718 C CA . GLU A 1 90 ? 33.662 11.100 -29.943 1.00 49.62 90 GLU A CA 1
ATOM 719 C C . GLU A 1 90 ? 34.432 12.297 -29.360 1.00 49.62 90 GLU A C 1
ATOM 721 O O . GLU A 1 90 ? 35.551 12.570 -29.797 1.00 49.62 90 GLU A O 1
ATOM 726 N N . LYS A 1 91 ? 33.916 12.977 -28.325 1.00 47.97 91 LYS A N 1
ATOM 727 C CA . LYS A 1 91 ? 34.588 14.135 -27.703 1.00 47.97 91 LYS A CA 1
ATOM 728 C C . LYS A 1 91 ? 35.749 13.770 -26.778 1.00 47.97 91 LYS A C 1
ATOM 730 O O . LYS A 1 91 ? 36.552 14.643 -26.453 1.00 47.97 91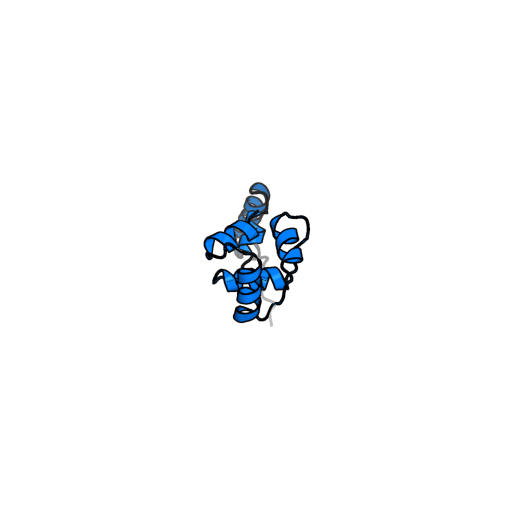 LYS A O 1
ATOM 735 N N . TRP A 1 92 ? 35.859 12.502 -26.379 1.00 44.94 92 TRP A N 1
ATOM 736 C CA . TRP A 1 92 ? 36.942 11.996 -25.527 1.00 44.94 92 TRP A CA 1
ATOM 737 C C . TRP A 1 92 ? 38.010 11.197 -26.285 1.00 44.94 92 TRP A C 1
ATOM 739 O O . TRP A 1 92 ? 38.863 10.584 -25.647 1.00 44.94 92 TRP A O 1
ATOM 749 N N . ASN A 1 93 ? 38.069 11.295 -27.620 1.00 49.38 93 ASN A N 1
ATOM 750 C CA . ASN A 1 93 ? 39.285 10.978 -28.382 1.00 49.38 93 ASN A CA 1
ATOM 751 C C . ASN A 1 93 ? 40.376 12.044 -28.138 1.00 49.38 93 ASN A C 1
ATOM 753 O O . ASN A 1 93 ? 40.911 12.658 -29.058 1.00 49.38 93 ASN A O 1
ATOM 757 N N . ILE A 1 94 ? 40.716 12.282 -26.872 1.00 51.41 94 ILE A N 1
ATOM 758 C CA . ILE A 1 94 ? 42.021 12.817 -26.503 1.00 51.41 94 ILE A CA 1
ATOM 759 C C . ILE A 1 94 ? 43.019 11.704 -26.803 1.00 51.41 94 ILE A C 1
ATOM 761 O O . ILE A 1 94 ? 42.942 10.621 -26.228 1.00 51.41 94 ILE A O 1
ATOM 765 N N . GLY A 1 95 ? 43.870 11.965 -27.794 1.00 49.78 95 GLY A N 1
ATOM 766 C CA . GLY A 1 95 ? 44.700 10.982 -28.471 1.00 49.78 95 GLY A CA 1
ATOM 767 C C . GLY A 1 95 ? 45.380 10.000 -27.525 1.00 49.78 95 GLY A C 1
ATOM 768 O O . GLY A 1 95 ? 46.296 10.351 -26.786 1.00 49.78 95 GLY A O 1
ATOM 769 N N . LEU A 1 96 ? 44.972 8.737 -27.624 1.00 51.06 96 LEU A N 1
ATOM 770 C CA . LEU A 1 96 ? 45.856 7.622 -27.327 1.00 51.06 96 LEU A CA 1
ATOM 771 C C . LEU A 1 96 ? 46.863 7.550 -28.476 1.00 51.06 96 LEU A C 1
ATOM 773 O O . LEU A 1 96 ? 46.723 6.748 -29.399 1.00 51.06 96 LEU A O 1
ATOM 777 N N . GLU A 1 97 ? 47.852 8.444 -28.447 1.00 51.56 97 GLU A N 1
ATOM 778 C CA . GLU A 1 97 ? 49.080 8.226 -29.197 1.00 51.56 97 GLU A CA 1
ATOM 779 C C . GLU A 1 97 ? 49.658 6.893 -28.721 1.00 51.56 97 GLU A C 1
ATOM 781 O O . GLU A 1 97 ? 49.927 6.674 -27.538 1.00 51.56 97 GLU A O 1
ATOM 786 N N . SER A 1 98 ? 49.750 5.962 -29.664 1.00 51.28 98 SER A N 1
ATOM 787 C CA . SER A 1 98 ? 50.335 4.642 -29.500 1.00 51.28 98 SER A CA 1
ATOM 788 C C . SER A 1 98 ? 51.699 4.748 -28.824 1.00 51.28 98 SER A C 1
ATOM 790 O O . SER A 1 98 ? 52.630 5.305 -29.405 1.00 51.28 98 SER A O 1
ATOM 792 N N . ILE A 1 99 ? 51.822 4.185 -27.622 1.00 53.22 99 ILE A N 1
ATOM 793 C CA . ILE A 1 99 ? 53.116 3.951 -26.981 1.00 53.22 99 ILE A CA 1
ATOM 794 C C . ILE A 1 99 ? 53.839 2.905 -27.846 1.00 53.22 99 ILE A C 1
ATOM 796 O O . ILE A 1 99 ? 53.321 1.792 -27.977 1.00 53.22 99 ILE A O 1
ATOM 800 N N . PRO A 1 100 ? 54.976 3.233 -28.486 1.00 46.94 100 PRO A N 1
ATOM 801 C CA . PRO A 1 100 ? 55.728 2.245 -29.242 1.00 46.94 100 PRO A CA 1
ATOM 802 C C . PRO A 1 100 ? 56.328 1.211 -28.279 1.00 46.94 100 PRO A C 1
ATOM 804 O O . PRO A 1 100 ? 56.789 1.568 -27.193 1.00 46.94 100 PRO A O 1
ATOM 807 N N . LEU A 1 101 ? 56.265 -0.060 -28.690 1.00 46.38 101 LEU A N 1
ATOM 808 C CA . LEU A 1 101 ? 56.884 -1.209 -28.018 1.00 46.38 101 LEU A CA 1
ATOM 809 C C . LEU A 1 101 ? 58.411 -1.088 -27.959 1.00 46.38 101 LEU A C 1
ATOM 811 O O . LEU A 1 101 ? 58.999 -0.645 -28.973 1.00 46.38 101 LEU A O 1
#

Secondary structure (DSSP, 8-state):
-HHHHHHHHTT--SHHHHHHHHHHHH-----HHHHHHHHTTSSPPPHHHHHHHHHHTT--TT--HHHHTTS-HHHHHHHHHHTT----TTTT---------

Sequence (101 aa):
MLIRRSRLNLGYRKAEDFVKAMEHVTGFSISKDSLYRLETGKQTPSVNFMIAMNIMLNLSPTDCSMVEMCIPKEWNDLSRLNNSHDFDTEKWNIGLESIPL

Solvent-accessible surface area (backbone atoms only — not comparable to full-atom values): 6190 Å² total; per-residue (Å²): 86,65,63,49,51,54,42,48,75,74,65,40,86,50,58,66,60,41,36,52,49,40,25,74,77,60,69,51,80,60,55,56,68,56,52,52,31,41,30,70,64,77,39,84,80,51,71,69,54,52,28,42,50,24,50,76,68,76,44,56,62,83,63,50,63,77,58,56,74,70,50,57,67,74,60,58,53,54,60,57,55,63,73,65,60,68,79,58,68,75,78,64,69,67,76,80,71,78,78,80,130

Nearest PDB structures (foldseek):
  2grm-assembly2_C-5  TM=7.275E-01  e=2.840E+00  Enterococcus faecalis
  2axv-assembly1_D  TM=7.364E-01  e=2.840E+00  Enterococcus faecalis
  2aw6-assembly1_A  TM=7.373E-01  e=3.399E+00  Enterococcus faecalis
  2awi-assembly1_F  TM=5.885E-01  e=1.984E+00  Enterococcus faecalis
  2axz-assembly3_C  TM=7.336E-01  e=5.824E+00  Enterococcus faecalis

Radius of gyration: 22.55 Å; Cα contacts (8 Å, |Δi|>4): 62; chains: 1; bounding box: 72×34×43 Å

Mean predicted aligned error: 12.27 Å

Foldseek 3Di:
DVLVVLCVVLVNPDLVVVQVVLCVQLVDHDDSVVSVCVVVVVDDDDLSRQLSSCVSNVHHSPDCVVVVVVDDVVVVVVVVVVVPPPPPVVVPPPDPPDDDD

pLDDT: mean 79.8, std 18.45, range [44.94, 97.81]